Protein AF-A0A699VAQ2-F1 (afdb_monomer)

Structure (mmCIF, N/CA/C/O backbone):
data_AF-A0A699VAQ2-F1
#
_entry.id   AF-A0A699VAQ2-F1
#
loop_
_atom_site.group_PDB
_atom_site.id
_atom_site.type_symbol
_atom_site.label_atom_id
_atom_site.label_alt_id
_atom_site.label_comp_id
_atom_site.label_asym_id
_atom_site.label_entity_id
_atom_site.label_seq_id
_atom_site.pdbx_PDB_ins_code
_atom_site.Cartn_x
_atom_site.Cartn_y
_atom_site.Cartn_z
_atom_site.occupancy
_atom_site.B_iso_or_equiv
_atom_site.auth_seq_id
_atom_site.auth_comp_id
_atom_site.auth_asym_id
_atom_site.auth_atom_id
_atom_site.pdbx_PDB_model_num
ATOM 1 N N . ASN A 1 1 ? -11.174 28.078 -1.241 1.00 46.75 1 ASN A N 1
ATOM 2 C CA . ASN A 1 1 ? -11.664 26.882 -1.963 1.00 46.75 1 ASN A CA 1
ATOM 3 C C . ASN A 1 1 ? -10.698 25.719 -1.776 1.00 46.75 1 ASN A C 1
ATOM 5 O O . ASN A 1 1 ? -9.925 25.413 -2.671 1.00 46.75 1 ASN A O 1
ATOM 9 N N . LEU A 1 2 ? -10.702 25.098 -0.594 1.00 49.28 2 LEU A N 1
ATOM 10 C CA . LEU A 1 2 ? -9.974 23.852 -0.345 1.00 49.28 2 LEU A CA 1
ATOM 11 C C . LEU A 1 2 ? -10.984 22.723 -0.533 1.00 49.28 2 LEU A C 1
ATOM 13 O O . LEU A 1 2 ? -11.809 22.479 0.342 1.00 49.28 2 LEU A O 1
ATOM 17 N N . GLY A 1 3 ? -10.986 22.123 -1.724 1.00 42.88 3 GLY A N 1
ATOM 18 C CA . GLY A 1 3 ? -11.870 21.018 -2.079 1.00 42.88 3 GLY A CA 1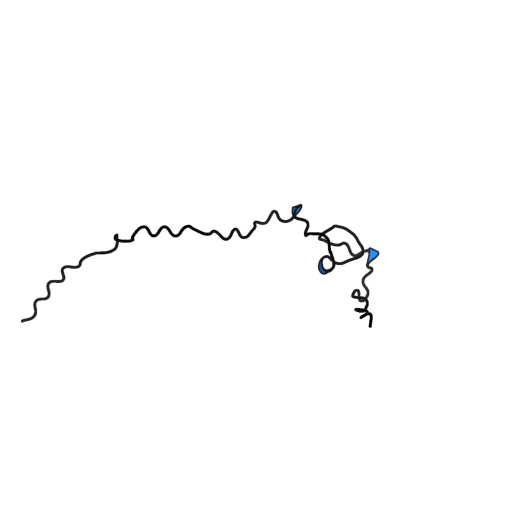
ATOM 19 C C . GLY A 1 3 ? -11.601 19.813 -1.185 1.00 42.88 3 GLY A C 1
ATOM 20 O O . GLY A 1 3 ? -10.732 18.989 -1.480 1.00 42.88 3 GLY A O 1
ATOM 21 N N . ALA A 1 4 ? -12.346 19.729 -0.083 1.00 49.91 4 ALA A N 1
ATOM 22 C CA . ALA A 1 4 ? -12.439 18.547 0.747 1.00 49.91 4 ALA A CA 1
ATOM 23 C C . ALA A 1 4 ? -13.052 17.433 -0.107 1.00 49.91 4 ALA A C 1
ATOM 25 O O . ALA A 1 4 ? -14.266 17.294 -0.228 1.00 49.91 4 ALA A O 1
ATOM 26 N N . ASN A 1 5 ? -12.181 16.653 -0.742 1.00 56.19 5 ASN A N 1
ATOM 27 C CA . ASN A 1 5 ? -12.536 15.332 -1.220 1.00 56.19 5 ASN A CA 1
ATOM 28 C C . ASN A 1 5 ? -12.939 14.559 0.041 1.00 56.19 5 ASN A C 1
ATOM 30 O O . ASN A 1 5 ? -12.064 14.224 0.840 1.00 56.19 5 ASN A O 1
ATOM 34 N N . GLY A 1 6 ? -14.249 14.400 0.260 1.00 55.28 6 GLY A N 1
ATOM 35 C CA . GLY A 1 6 ? -14.827 13.783 1.455 1.00 55.28 6 GLY A CA 1
ATOM 36 C C . GLY A 1 6 ? -14.189 12.430 1.797 1.00 55.28 6 GLY A C 1
ATOM 37 O O . GLY A 1 6 ? -13.523 11.830 0.946 1.00 55.28 6 GLY A O 1
ATOM 38 N N . PRO A 1 7 ? -14.350 11.948 3.042 1.00 55.41 7 PRO A N 1
ATOM 39 C CA . PRO A 1 7 ? -13.610 10.799 3.552 1.00 55.41 7 PRO A CA 1
ATOM 40 C C . PRO A 1 7 ? -13.842 9.588 2.642 1.00 55.41 7 PRO A C 1
ATOM 42 O O . PRO A 1 7 ? -14.925 9.011 2.608 1.00 55.41 7 PRO A O 1
ATOM 45 N N . LYS A 1 8 ? -12.811 9.198 1.882 1.00 60.78 8 LYS A N 1
ATOM 46 C CA . LYS A 1 8 ? -12.853 8.113 0.880 1.00 60.78 8 LYS A CA 1
ATOM 47 C C . LYS A 1 8 ? -13.021 6.716 1.500 1.00 60.78 8 LYS A C 1
ATOM 49 O O . LYS A 1 8 ? -12.947 5.716 0.789 1.00 60.78 8 LYS A O 1
ATOM 54 N N . SER A 1 9 ? -13.230 6.636 2.813 1.00 65.25 9 SER A N 1
ATOM 55 C CA . SER A 1 9 ? -13.401 5.408 3.581 1.00 65.25 9 SER A CA 1
ATOM 56 C C . SER A 1 9 ? -14.784 5.399 4.234 1.00 65.25 9 SER A C 1
ATOM 58 O O . SER A 1 9 ? -14.933 5.673 5.424 1.00 65.25 9 SER A O 1
ATOM 60 N N . MET A 1 10 ? -15.819 5.102 3.448 1.00 69.44 10 MET A N 1
ATOM 61 C CA . MET A 1 10 ? -17.147 4.770 3.973 1.00 69.44 10 MET A CA 1
ATOM 62 C C . MET A 1 10 ? -17.048 3.522 4.871 1.00 69.44 10 MET A C 1
ATOM 64 O O . MET A 1 10 ? -17.097 2.401 4.379 1.00 69.44 10 MET A O 1
ATOM 68 N N . GLY A 1 11 ? -16.855 3.707 6.179 1.00 78.25 11 GLY A N 1
ATOM 69 C CA . GLY A 1 11 ? -16.996 2.647 7.188 1.00 78.25 11 GLY A CA 1
ATOM 70 C C . GLY A 1 11 ? -15.828 1.666 7.354 1.00 78.25 11 GLY A C 1
ATOM 71 O O . GLY A 1 11 ? -15.940 0.741 8.154 1.00 78.25 11 GLY A O 1
ATOM 72 N N . TYR A 1 12 ? -14.704 1.852 6.658 1.00 81.31 12 TYR A N 1
ATOM 73 C CA . TYR A 1 12 ? -13.509 1.035 6.888 1.00 81.31 12 TYR A CA 1
ATOM 74 C C . TYR A 1 12 ? -12.660 1.601 8.025 1.00 81.31 12 TYR A C 1
ATOM 76 O O . TYR A 1 12 ? -12.315 2.783 8.034 1.00 81.31 12 TYR A O 1
ATOM 84 N N . ASP A 1 13 ? -12.267 0.731 8.953 1.00 89.69 13 ASP A N 1
ATOM 85 C CA . ASP A 1 13 ? -11.253 1.047 9.952 1.00 89.69 13 ASP A CA 1
ATOM 86 C C . ASP A 1 13 ? -9.883 1.170 9.269 1.00 89.69 13 ASP A C 1
ATOM 88 O O . ASP A 1 13 ? -9.192 0.180 9.018 1.00 89.69 13 ASP A O 1
ATOM 92 N N . MET A 1 14 ? -9.491 2.405 8.956 1.00 89.38 14 MET A N 1
ATOM 93 C CA . MET A 1 14 ? -8.236 2.712 8.266 1.00 89.38 14 MET A CA 1
ATOM 94 C C . MET A 1 14 ? -6.998 2.227 9.031 1.00 89.38 14 MET A C 1
ATOM 96 O O . MET A 1 14 ? -5.973 1.957 8.408 1.00 89.38 14 MET A O 1
ATOM 100 N N . SER A 1 15 ? -7.084 2.037 10.353 1.00 90.38 15 SER A N 1
ATOM 101 C CA . SER A 1 15 ? -5.985 1.465 11.143 1.00 90.38 15 SER A CA 1
ATOM 102 C C . SER A 1 15 ? -5.729 -0.015 10.821 1.00 90.38 15 SER A C 1
ATOM 104 O O . SER A 1 15 ? -4.633 -0.526 11.059 1.00 90.38 15 SER A O 1
ATOM 106 N N . LYS A 1 16 ? -6.716 -0.703 10.235 1.00 91.12 16 LYS A N 1
ATOM 107 C CA . LYS A 1 16 ? -6.630 -2.102 9.792 1.00 91.12 16 LYS A CA 1
ATOM 108 C C . LYS A 1 16 ? -6.331 -2.242 8.301 1.00 91.12 16 LYS A C 1
ATOM 110 O O . LYS A 1 16 ? -5.922 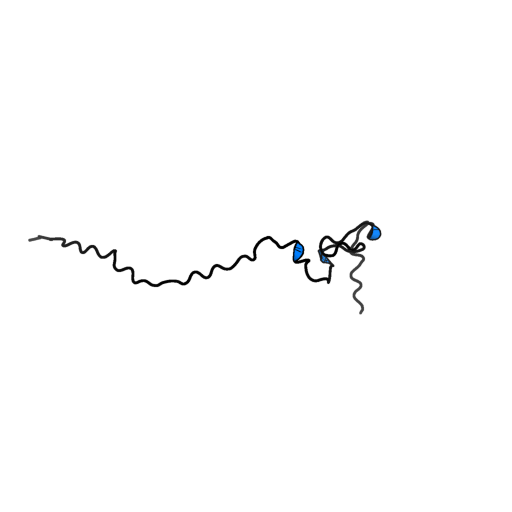-3.316 7.872 1.00 91.12 16 LYS A O 1
ATOM 115 N N . VAL A 1 17 ? -6.507 -1.182 7.515 1.00 92.25 17 VAL A N 1
ATOM 116 C CA . VAL A 1 17 ? -6.218 -1.192 6.076 1.00 92.25 17 VAL A CA 1
ATOM 117 C C . VAL A 1 17 ? -4.711 -1.113 5.861 1.00 92.25 17 VAL A C 1
ATOM 119 O O . VAL A 1 17 ? -4.111 -0.083 6.155 1.00 92.25 17 VAL A O 1
ATOM 122 N N . GLU A 1 18 ? -4.108 -2.174 5.325 1.00 94.19 18 GLU A N 1
ATOM 123 C CA . GLU A 1 18 ? -2.698 -2.216 4.922 1.00 94.19 18 GLU A CA 1
ATOM 124 C C . GLU A 1 18 ? -2.542 -2.003 3.410 1.00 94.19 18 GLU A C 1
ATOM 126 O O . GLU A 1 18 ? -3.215 -2.627 2.587 1.00 94.19 18 GLU A O 1
ATOM 131 N N . CYS A 1 19 ? -1.625 -1.118 3.030 1.00 93.00 19 CYS A N 1
ATOM 132 C CA . CYS A 1 19 ? -1.285 -0.876 1.640 1.00 93.00 19 CYS A CA 1
ATOM 133 C C . CYS A 1 19 ? -0.466 -2.036 1.060 1.00 93.00 19 CYS A C 1
ATOM 135 O O . CYS A 1 19 ? 0.666 -2.259 1.472 1.00 93.00 19 CYS A O 1
ATOM 137 N N . TYR A 1 20 ? -0.983 -2.702 0.023 1.00 90.06 20 TYR A N 1
ATOM 138 C CA . TYR A 1 20 ? -0.272 -3.779 -0.686 1.00 90.06 20 TYR A CA 1
ATOM 139 C C . TYR A 1 20 ? 1.062 -3.343 -1.320 1.00 90.06 20 TYR A C 1
ATOM 141 O O . TYR A 1 20 ? 1.922 -4.177 -1.574 1.00 90.06 20 TYR A O 1
ATOM 149 N N . ASN A 1 21 ? 1.233 -2.048 -1.607 1.00 89.81 21 ASN A N 1
ATOM 150 C CA . ASN A 1 21 ? 2.447 -1.547 -2.244 1.00 89.81 21 ASN A CA 1
ATOM 151 C C . ASN A 1 21 ? 3.600 -1.362 -1.245 1.00 89.81 21 ASN A C 1
ATOM 153 O O . ASN A 1 21 ? 4.705 -1.824 -1.483 1.00 89.81 21 ASN A O 1
ATOM 157 N N . CYS A 1 22 ? 3.356 -0.658 -0.137 1.00 91.31 22 CYS A N 1
ATOM 158 C CA . CYS A 1 22 ? 4.40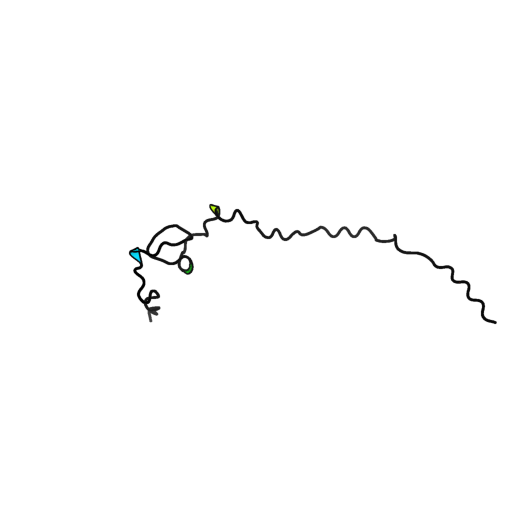8 -0.281 0.814 1.00 91.31 22 CYS A CA 1
ATOM 159 C C . CYS A 1 22 ? 4.278 -0.942 2.191 1.00 91.31 22 CYS A C 1
ATOM 161 O O . CYS A 1 22 ? 5.077 -0.642 3.077 1.00 91.31 22 CYS A O 1
ATOM 163 N N . HIS A 1 23 ? 3.271 -1.797 2.386 1.00 90.94 23 HIS A N 1
ATOM 164 C CA . HIS A 1 23 ? 3.010 -2.532 3.627 1.00 90.94 23 HIS A CA 1
ATOM 165 C C . HIS A 1 23 ? 2.824 -1.641 4.864 1.00 90.94 23 HIS A C 1
ATOM 167 O O . HIS A 1 23 ? 3.088 -2.030 5.999 1.00 90.94 23 HIS A O 1
ATOM 173 N N . ARG A 1 24 ? 2.359 -0.404 4.651 1.00 91.62 24 ARG A N 1
ATOM 174 C CA . ARG A 1 24 ? 1.990 0.525 5.725 1.00 91.62 24 ARG A CA 1
ATOM 175 C C . ARG A 1 24 ? 0.479 0.617 5.845 1.00 91.62 24 ARG A C 1
ATOM 177 O O . ARG A 1 24 ? -0.232 0.633 4.841 1.00 91.62 24 ARG A O 1
ATOM 184 N N . LYS A 1 25 ? 0.004 0.718 7.084 1.00 93.88 25 LYS A N 1
ATOM 185 C CA . LYS A 1 25 ? -1.415 0.896 7.394 1.00 93.88 25 LYS A CA 1
ATOM 186 C C . LYS A 1 25 ? -1.901 2.317 7.089 1.00 93.88 25 LYS A C 1
ATOM 188 O O . LYS A 1 25 ? -1.093 3.223 6.878 1.00 93.88 25 LYS A O 1
ATOM 193 N N . GLY A 1 26 ? -3.216 2.518 7.070 1.00 92.31 26 GLY A N 1
ATOM 194 C CA . GLY A 1 26 ? -3.831 3.845 6.977 1.00 92.31 26 GLY A CA 1
ATOM 195 C C . GLY A 1 26 ? -4.189 4.310 5.569 1.00 92.31 26 GLY A C 1
ATOM 196 O O . GLY A 1 26 ? -4.708 5.413 5.436 1.00 92.31 26 GLY A O 1
ATOM 197 N N . HIS A 1 27 ? -3.943 3.512 4.523 1.00 92.69 27 HIS A N 1
ATOM 198 C CA . HIS A 1 27 ? -4.346 3.849 3.152 1.00 92.69 27 HIS A CA 1
ATOM 199 C C . HIS A 1 27 ? -4.446 2.617 2.247 1.00 92.69 27 HIS A C 1
ATOM 201 O O . HIS A 1 27 ? -3.766 1.611 2.450 1.00 92.69 27 HIS A O 1
ATOM 207 N N . PHE A 1 28 ? -5.263 2.722 1.199 1.00 91.88 28 PHE A N 1
ATOM 208 C CA . PHE A 1 28 ? -5.322 1.722 0.134 1.00 91.88 28 PHE A CA 1
ATOM 209 C C . PHE A 1 28 ? -4.139 1.866 -0.832 1.00 91.88 28 PHE A C 1
ATOM 211 O O . PHE A 1 28 ? -3.613 2.960 -1.031 1.00 91.88 28 PHE A O 1
ATOM 218 N N . ALA A 1 29 ? -3.785 0.788 -1.541 1.00 91.00 29 ALA A N 1
ATOM 219 C CA . ALA A 1 29 ? -2.706 0.812 -2.536 1.00 91.00 29 ALA A CA 1
ATOM 220 C C . ALA A 1 29 ? -2.893 1.887 -3.627 1.00 91.00 29 ALA A C 1
ATOM 222 O O . ALA A 1 29 ? -1.915 2.481 -4.069 1.00 91.00 29 ALA A O 1
ATOM 223 N N . ARG A 1 30 ? -4.145 2.200 -4.000 1.00 88.50 30 ARG A N 1
ATOM 224 C CA . ARG A 1 30 ? -4.490 3.261 -4.969 1.00 88.50 30 ARG A CA 1
ATOM 225 C C . ARG A 1 30 ? -4.130 4.684 -4.515 1.00 88.50 30 ARG A C 1
ATOM 227 O O . ARG A 1 30 ? -4.076 5.587 -5.337 1.00 88.50 30 ARG A O 1
ATOM 234 N N . GLU A 1 31 ? -3.929 4.891 -3.216 1.00 90.31 31 GLU A N 1
ATOM 235 C CA . GLU A 1 31 ? -3.569 6.183 -2.612 1.00 90.31 31 GLU A CA 1
ATOM 236 C C . GLU A 1 31 ? -2.074 6.259 -2.263 1.00 90.31 31 GLU A C 1
ATOM 238 O O . GLU A 1 31 ? -1.592 7.286 -1.781 1.00 90.31 31 GLU A O 1
ATOM 243 N N . CYS A 1 32 ? -1.327 5.176 -2.497 1.00 91.12 32 CYS A N 1
ATOM 244 C CA . CYS A 1 32 ? 0.081 5.095 -2.156 1.00 91.12 32 CYS A CA 1
ATOM 245 C C . CYS A 1 32 ? 0.917 5.998 -3.069 1.00 91.12 32 CYS A C 1
ATOM 247 O O . CYS A 1 32 ? 0.895 5.854 -4.288 1.00 91.12 32 CYS A O 1
ATOM 249 N N . ARG A 1 33 ? 1.691 6.907 -2.467 1.00 88.50 33 ARG A N 1
ATOM 250 C CA . ARG A 1 33 ? 2.637 7.780 -3.184 1.00 88.50 33 ARG A CA 1
ATOM 251 C C . ARG A 1 33 ? 4.033 7.178 -3.326 1.00 88.50 33 ARG A C 1
ATOM 253 O O . ARG A 1 33 ? 4.882 7.767 -3.985 1.00 88.50 33 ARG A O 1
ATOM 260 N N . SER A 1 34 ? 4.294 6.046 -2.674 1.00 83.31 34 SER A N 1
ATOM 261 C CA . SER A 1 34 ? 5.567 5.348 -2.823 1.00 83.31 34 SER A CA 1
ATOM 262 C C . SER A 1 34 ? 5.673 4.765 -4.234 1.00 83.31 34 SER A C 1
ATOM 264 O O . SER A 1 34 ? 4.66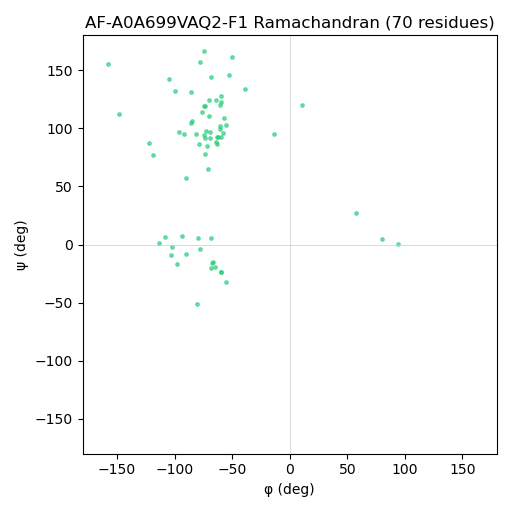1 4.292 -4.762 1.00 83.31 34 SER A O 1
ATOM 266 N N . PRO A 1 35 ? 6.877 4.752 -4.837 1.00 80.62 35 PRO A N 1
ATOM 267 C CA . PRO A 1 35 ? 7.104 4.011 -6.071 1.00 80.62 35 PRO A CA 1
ATOM 268 C C . PRO A 1 35 ? 6.640 2.564 -5.887 1.00 80.62 35 PRO A C 1
ATOM 270 O O . PRO A 1 35 ? 6.689 2.020 -4.780 1.00 80.62 35 PRO A O 1
ATOM 273 N N . LYS A 1 36 ? 6.110 1.966 -6.956 1.00 74.38 36 LYS A N 1
ATOM 274 C CA . LYS A 1 36 ? 5.594 0.599 -6.901 1.00 74.38 36 LYS A CA 1
ATOM 275 C C . LYS A 1 36 ? 6.731 -0.339 -6.487 1.00 74.38 36 LYS A C 1
ATOM 277 O O . LYS A 1 36 ? 7.796 -0.258 -7.093 1.00 74.38 36 LYS A O 1
ATOM 282 N N . ASP A 1 37 ? 6.534 -1.166 -5.460 1.00 69.00 37 ASP A N 1
ATOM 283 C CA . ASP A 1 37 ? 7.558 -2.084 -4.957 1.00 69.00 37 ASP A CA 1
ATOM 284 C C . ASP A 1 37 ? 7.950 -3.050 -6.083 1.00 69.00 37 ASP A C 1
ATOM 286 O O . ASP A 1 37 ? 7.245 -4.008 -6.414 1.00 69.00 37 ASP A O 1
ATOM 290 N N . SER A 1 38 ? 9.077 -2.745 -6.724 1.00 64.25 38 SER A N 1
ATOM 291 C CA . SER A 1 38 ? 9.614 -3.486 -7.859 1.00 64.25 38 SER A CA 1
ATOM 292 C C . SER A 1 38 ? 10.052 -4.896 -7.467 1.00 64.25 38 SER A C 1
ATOM 294 O O . SER A 1 38 ? 10.171 -5.750 -8.341 1.00 64.25 38 SER A O 1
ATOM 296 N N . ARG A 1 39 ? 10.205 -5.192 -6.165 1.00 62.78 39 ARG A N 1
ATOM 297 C CA . ARG A 1 39 ? 10.623 -6.513 -5.663 1.00 62.78 39 ARG A CA 1
ATOM 298 C C . ARG A 1 39 ? 9.580 -7.605 -5.901 1.00 62.78 39 ARG A C 1
ATOM 300 O O . ARG A 1 39 ? 9.902 -8.784 -5.801 1.00 62.78 39 ARG A O 1
ATOM 307 N N . ARG A 1 40 ? 8.331 -7.236 -6.209 1.00 59.00 40 ARG A N 1
ATOM 308 C CA . ARG A 1 40 ? 7.244 -8.169 -6.572 1.00 59.00 40 ARG A CA 1
ATOM 309 C C . ARG A 1 40 ? 6.955 -8.197 -8.075 1.00 59.00 40 ARG A C 1
ATOM 311 O O . ARG A 1 40 ? 6.240 -9.082 -8.531 1.00 59.00 40 ARG A O 1
ATOM 318 N N . ASN A 1 41 ? 7.553 -7.291 -8.850 1.00 55.00 41 ASN A N 1
ATOM 319 C CA . ASN A 1 41 ? 7.490 -7.280 -10.310 1.00 55.00 41 ASN A CA 1
ATOM 320 C C . ASN A 1 41 ? 8.655 -8.098 -10.900 1.00 55.00 41 ASN A C 1
ATOM 322 O O . ASN A 1 41 ? 9.444 -7.619 -11.704 1.00 55.00 41 ASN A O 1
ATOM 326 N N . GLY A 1 42 ? 8.741 -9.370 -10.506 1.00 54.50 42 GLY A N 1
ATOM 327 C CA . GLY A 1 42 ? 9.461 -10.397 -11.270 1.00 54.50 42 GLY A CA 1
ATOM 328 C C . GLY A 1 42 ? 8.643 -10.935 -12.454 1.00 54.50 42 GLY A C 1
ATOM 329 O O . GLY A 1 42 ? 9.059 -11.880 -13.112 1.00 54.50 42 GLY A O 1
ATOM 330 N N . ALA A 1 43 ? 7.466 -10.366 -12.726 1.00 56.12 43 ALA A N 1
ATOM 331 C CA . ALA A 1 43 ? 6.717 -10.626 -13.944 1.00 56.12 43 ALA A CA 1
ATOM 332 C C . ALA A 1 43 ? 7.138 -9.582 -14.976 1.00 56.12 43 ALA A C 1
ATOM 334 O O . ALA A 1 43 ? 6.672 -8.446 -14.934 1.00 56.12 43 ALA A O 1
ATOM 335 N N . ALA A 1 44 ? 8.101 -10.006 -15.796 1.00 57.00 44 ALA A N 1
ATOM 336 C CA . ALA A 1 44 ? 8.501 -9.487 -17.092 1.00 57.00 44 ALA A CA 1
ATOM 337 C C . ALA A 1 44 ? 7.879 -8.135 -17.472 1.00 57.00 44 ALA A C 1
ATOM 339 O O . ALA A 1 44 ? 6.671 -8.029 -17.699 1.00 57.00 44 ALA A O 1
ATOM 340 N N . GLU A 1 45 ? 8.735 -7.132 -17.693 1.00 57.03 45 GLU A N 1
ATOM 341 C CA . GLU A 1 45 ? 8.430 -6.185 -18.761 1.00 57.03 45 GLU A CA 1
ATOM 342 C C . GLU A 1 45 ? 7.827 -6.975 -19.933 1.00 57.03 45 GLU A C 1
ATOM 344 O O . GLU A 1 45 ? 8.397 -8.011 -20.307 1.00 57.03 45 GLU A O 1
ATOM 349 N N . PRO A 1 46 ? 6.718 -6.535 -20.550 1.00 59.91 46 PRO A N 1
ATOM 350 C CA . PRO A 1 46 ? 6.481 -6.919 -21.919 1.00 59.91 46 PRO A CA 1
ATOM 351 C C . PRO A 1 46 ? 7.644 -6.284 -22.672 1.00 59.91 46 PRO A C 1
ATOM 353 O O . PRO A 1 46 ? 7.558 -5.137 -23.108 1.00 59.91 46 PRO A O 1
ATOM 356 N N . GLN A 1 47 ? 8.767 -7.003 -22.744 1.00 58.50 47 GLN A N 1
ATOM 357 C CA . GLN A 1 47 ? 9.831 -6.690 -23.661 1.00 58.50 47 GLN A CA 1
ATOM 358 C C . GLN A 1 47 ? 9.121 -6.685 -24.995 1.00 58.50 47 GLN A C 1
ATOM 360 O O . GLN A 1 47 ? 8.720 -7.733 -25.509 1.00 58.50 47 GLN A O 1
ATOM 365 N N . ARG A 1 48 ? 8.853 -5.482 -25.500 1.00 63.97 48 ARG A N 1
ATOM 366 C CA . ARG A 1 48 ? 8.464 -5.289 -26.879 1.00 63.97 48 ARG A CA 1
ATOM 367 C C . ARG A 1 48 ? 9.627 -5.883 -27.647 1.00 63.97 48 ARG A C 1
ATOM 369 O O . ARG A 1 48 ? 10.677 -5.262 -27.763 1.00 63.97 48 ARG A O 1
ATOM 376 N N . ARG A 1 49 ? 9.477 -7.150 -28.038 1.00 64.25 49 ARG A N 1
ATOM 377 C CA . ARG A 1 49 ? 10.413 -7.855 -28.894 1.00 64.25 49 ARG A CA 1
ATOM 378 C C . ARG A 1 49 ? 10.355 -7.117 -30.216 1.00 64.25 49 ARG A C 1
ATOM 380 O O . ARG A 1 49 ? 9.536 -7.432 -31.072 1.00 64.25 49 ARG A O 1
ATOM 387 N N . THR A 1 50 ? 11.181 -6.091 -30.351 1.00 65.00 50 THR A N 1
ATOM 388 C CA . THR A 1 50 ? 11.521 -5.554 -31.656 1.00 65.00 50 THR A CA 1
ATOM 389 C C . THR A 1 50 ? 12.377 -6.627 -32.308 1.00 65.00 50 THR A C 1
ATOM 391 O O . THR A 1 50 ? 13.578 -6.712 -32.074 1.00 65.00 50 THR A O 1
ATOM 394 N N . VAL A 1 51 ? 11.720 -7.523 -33.041 1.00 65.69 51 VAL A N 1
ATOM 395 C CA . VAL A 1 51 ? 12.387 -8.405 -33.994 1.00 65.69 51 VAL A CA 1
ATOM 396 C C . VAL A 1 51 ? 12.996 -7.512 -35.078 1.00 65.69 51 VAL A C 1
ATOM 398 O O . VAL A 1 51 ? 12.263 -6.712 -35.665 1.00 65.69 51 VAL A O 1
ATOM 401 N N . PRO A 1 52 ? 14.311 -7.585 -35.343 1.00 66.31 52 PRO A N 1
ATOM 402 C CA . PRO A 1 52 ? 14.866 -6.981 -36.541 1.00 66.31 52 PRO A CA 1
ATOM 403 C C . PRO A 1 52 ? 14.186 -7.648 -37.734 1.00 66.31 52 PRO A C 1
ATOM 405 O O . PRO A 1 52 ? 14.191 -8.874 -37.850 1.00 66.31 52 PRO A O 1
ATOM 408 N N . ILE A 1 53 ? 13.544 -6.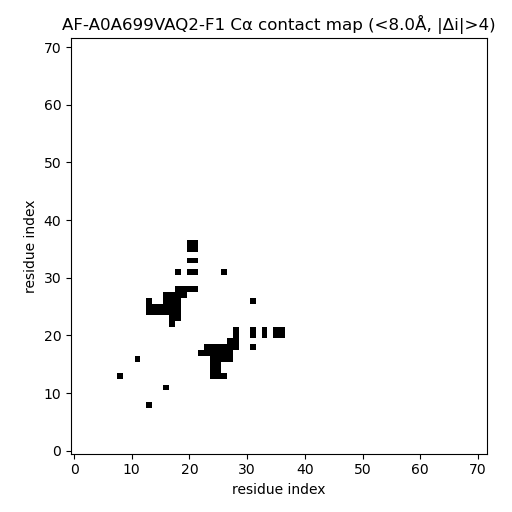853 -38.586 1.00 65.12 53 ILE A N 1
ATOM 409 C CA . ILE A 1 53 ? 13.011 -7.355 -39.845 1.00 65.12 53 ILE A CA 1
ATOM 410 C C . ILE A 1 53 ? 14.224 -7.548 -40.758 1.00 65.12 53 ILE A C 1
ATOM 412 O O . ILE A 1 53 ? 14.746 -6.609 -41.352 1.00 65.12 53 ILE A O 1
ATOM 4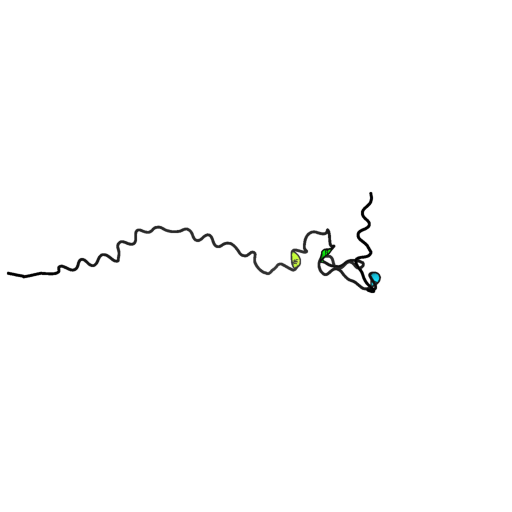16 N N . GLU A 1 54 ? 14.771 -8.760 -40.791 1.00 59.31 54 GLU A N 1
ATOM 417 C CA . GLU A 1 54 ? 15.748 -9.089 -41.818 1.00 59.31 54 GLU A CA 1
ATOM 418 C C . GLU A 1 54 ? 14.973 -9.234 -43.122 1.00 59.31 54 GLU A C 1
ATOM 420 O O . GLU A 1 54 ? 14.353 -10.261 -43.395 1.00 59.31 54 GLU A O 1
ATOM 425 N N . THR A 1 55 ? 14.967 -8.176 -43.935 1.00 61.38 55 THR A N 1
ATOM 426 C CA . THR A 1 55 ? 14.543 -8.251 -45.335 1.00 61.38 55 THR A CA 1
ATOM 427 C C . THR A 1 55 ? 15.603 -9.015 -46.121 1.00 61.38 55 THR A C 1
ATOM 429 O O . THR A 1 55 ? 16.279 -8.463 -46.986 1.00 61.38 55 THR A O 1
ATOM 432 N N . SER A 1 56 ? 15.777 -10.295 -45.801 1.00 62.84 56 SER A N 1
ATOM 433 C CA . SER A 1 56 ? 16.451 -11.225 -46.689 1.00 62.84 56 SER A CA 1
ATOM 434 C C . SER A 1 56 ? 15.474 -11.503 -47.822 1.00 62.84 56 SER A C 1
ATOM 436 O O . SER A 1 56 ? 14.549 -12.307 -47.703 1.00 62.84 56 SER A O 1
ATOM 438 N N . THR A 1 57 ? 15.611 -10.685 -48.867 1.00 62.75 57 THR A N 1
ATOM 439 C CA . THR A 1 57 ? 15.071 -10.846 -50.220 1.00 62.75 57 THR A CA 1
ATOM 440 C C . THR A 1 57 ? 14.555 -12.258 -50.474 1.00 62.75 57 THR A C 1
ATOM 442 O O . THR A 1 57 ? 15.306 -13.172 -50.817 1.00 62.75 57 THR A O 1
ATOM 445 N N . SER A 1 58 ? 13.249 -12.429 -50.281 1.00 60.09 58 SER A N 1
ATOM 446 C CA . SER A 1 58 ? 12.541 -13.676 -50.534 1.00 60.09 58 SER A CA 1
ATOM 447 C C . SER A 1 58 ? 12.399 -13.873 -52.043 1.00 60.09 58 SER A C 1
ATOM 449 O O . SER A 1 58 ? 11.346 -13.621 -52.612 1.00 60.09 58 SER A O 1
ATOM 451 N N . ASN A 1 59 ? 13.475 -14.313 -52.698 1.00 61.53 59 ASN A N 1
ATOM 452 C CA . ASN A 1 59 ? 13.473 -14.700 -54.114 1.00 61.53 59 ASN A CA 1
ATOM 453 C C . ASN A 1 59 ? 13.244 -16.210 -54.317 1.00 61.53 59 ASN A C 1
ATOM 455 O O . ASN A 1 59 ? 13.323 -16.705 -55.435 1.00 61.53 59 ASN A O 1
ATOM 459 N N . ALA A 1 60 ? 12.931 -16.956 -53.256 1.00 64.25 60 ALA A N 1
ATOM 460 C CA . ALA A 1 60 ? 12.790 -18.412 -53.318 1.00 64.25 60 ALA A CA 1
ATOM 461 C C . ALA A 1 60 ? 11.456 -18.908 -53.917 1.00 64.25 60 ALA A C 1
ATOM 463 O O . ALA A 1 60 ? 11.283 -20.113 -54.064 1.00 64.25 60 ALA A O 1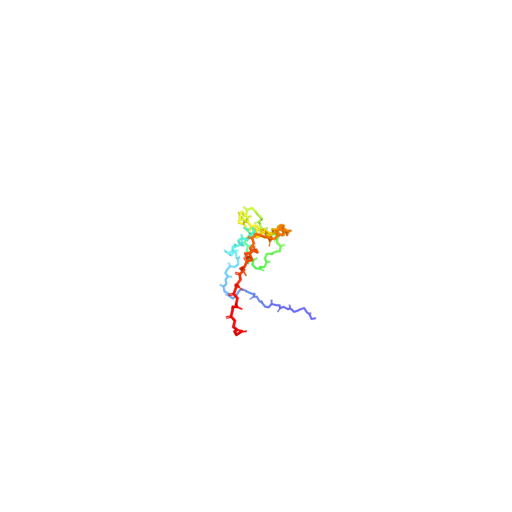
ATOM 464 N N . LEU A 1 61 ? 10.509 -18.019 -54.252 1.00 68.19 61 LEU A N 1
ATOM 465 C CA . LEU A 1 61 ? 9.164 -18.410 -54.711 1.00 68.19 61 LEU A CA 1
ATOM 466 C C . LEU A 1 61 ? 8.902 -18.164 -56.205 1.00 68.19 61 LEU A C 1
ATOM 468 O O . LEU A 1 61 ? 7.773 -18.344 -56.657 1.00 68.19 61 LEU A O 1
ATOM 472 N N . VAL A 1 62 ? 9.902 -17.756 -56.992 1.00 61.22 62 VAL A N 1
ATOM 473 C CA . VAL A 1 62 ? 9.719 -17.618 -58.445 1.00 61.22 62 VAL A CA 1
ATOM 474 C C . VAL A 1 62 ? 9.811 -19.004 -59.085 1.00 61.22 62 VAL A C 1
ATOM 476 O O . VAL A 1 62 ? 10.874 -19.439 -59.517 1.00 61.22 62 VAL A O 1
ATOM 479 N N . SER A 1 63 ? 8.685 -19.713 -59.142 1.00 69.94 63 SER A N 1
ATOM 480 C CA . SER A 1 63 ? 8.511 -20.808 -60.095 1.00 69.94 63 SER A CA 1
ATOM 481 C C . SER A 1 63 ? 8.020 -20.194 -61.405 1.00 69.94 63 SER A C 1
ATOM 483 O O . SER A 1 63 ? 6.875 -19.756 -61.498 1.00 69.94 63 SER A O 1
ATOM 485 N N . GLN A 1 64 ? 8.909 -20.084 -62.397 1.00 69.44 64 GLN A N 1
ATOM 486 C CA . GLN A 1 64 ? 8.505 -19.765 -63.766 1.00 69.44 64 GLN A CA 1
ATOM 487 C C . GLN A 1 64 ? 7.773 -20.988 -64.318 1.00 69.44 64 GLN A C 1
ATOM 489 O O . GLN A 1 64 ? 8.372 -22.046 -64.502 1.00 69.44 64 GLN A O 1
ATOM 494 N N . CYS A 1 65 ? 6.465 -20.866 -64.521 1.00 69.31 65 CYS A N 1
ATOM 495 C CA . CYS A 1 65 ? 5.714 -21.832 -65.300 1.00 69.31 65 CYS A CA 1
ATOM 496 C C . CYS A 1 65 ? 5.822 -21.451 -66.782 1.00 69.31 65 CYS A C 1
ATOM 498 O O . CYS A 1 65 ? 5.200 -20.492 -67.236 1.00 69.31 65 CYS A O 1
ATOM 500 N N . ASP A 1 66 ? 6.603 -22.215 -67.547 1.00 68.44 66 ASP A N 1
ATOM 501 C CA . ASP A 1 66 ? 6.574 -22.166 -69.009 1.00 68.44 66 ASP A CA 1
ATOM 502 C C . ASP A 1 66 ? 5.267 -22.807 -69.498 1.00 68.44 66 ASP A C 1
ATOM 504 O O . ASP A 1 66 ? 5.174 -24.005 -69.772 1.00 68.44 66 ASP A O 1
ATOM 508 N N . GLY A 1 67 ? 4.204 -22.006 -69.532 1.00 62.94 67 GLY A N 1
ATOM 509 C CA . GLY A 1 67 ? 2.911 -22.403 -70.073 1.00 62.94 67 GLY A CA 1
ATOM 510 C C . GLY A 1 67 ? 2.906 -22.286 -71.591 1.00 62.94 67 GLY A C 1
ATOM 511 O O . GLY A 1 67 ? 2.634 -21.214 -72.127 1.00 62.94 67 GLY A O 1
ATOM 512 N N . VAL A 1 68 ? 3.178 -23.393 -72.287 1.00 64.50 68 VAL A N 1
ATOM 513 C CA . VAL A 1 68 ? 2.909 -23.510 -73.725 1.00 64.50 68 VAL A CA 1
ATOM 514 C C . VAL A 1 68 ? 1.400 -23.336 -73.952 1.00 64.50 68 VAL A 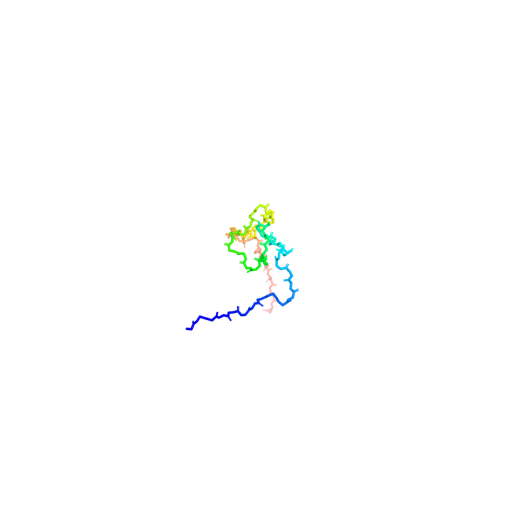C 1
ATOM 516 O O . VAL A 1 68 ? 0.580 -24.071 -73.403 1.00 64.50 68 VAL A O 1
ATOM 519 N N . GLY A 1 69 ? 1.029 -22.323 -74.731 1.00 63.28 69 GLY A N 1
ATOM 520 C CA . GLY A 1 69 ? -0.350 -22.031 -75.110 1.00 63.28 69 GLY A CA 1
ATOM 521 C C . GLY A 1 69 ? -0.470 -22.025 -76.624 1.00 63.28 69 GLY A C 1
ATOM 522 O O . GLY A 1 69 ? -0.317 -20.985 -77.254 1.00 63.28 69 GLY A O 1
ATOM 523 N N . SER A 1 70 ? -0.710 -23.200 -77.203 1.00 69.19 70 SER A N 1
ATOM 524 C CA . SER A 1 70 ? -1.166 -23.345 -78.585 1.00 69.19 70 SER A CA 1
ATOM 525 C C . SER A 1 70 ? -2.634 -22.944 -78.653 1.00 69.19 70 SER A C 1
ATOM 527 O O . SER A 1 70 ? -3.445 -23.598 -78.007 1.00 69.19 70 SER A O 1
ATOM 529 N N . TYR A 1 71 ? -2.965 -21.913 -79.436 1.00 68.94 71 TYR A N 1
ATOM 530 C CA . TYR A 1 71 ? -4.301 -21.734 -80.006 1.00 68.94 71 TYR A CA 1
ATOM 531 C C . TYR A 1 71 ? -4.210 -21.039 -81.373 1.00 68.94 71 TYR A C 1
ATOM 533 O O . TYR A 1 71 ? -3.891 -19.854 -81.442 1.00 68.94 71 TYR A O 1
ATOM 541 N N . TYR A 1 72 ? -4.563 -21.839 -82.390 1.00 59.94 72 TYR A N 1
ATOM 542 C CA . TYR A 1 72 ? -4.737 -21.596 -83.834 1.00 59.94 72 TYR A CA 1
ATOM 543 C C . TYR A 1 72 ? -3.488 -21.278 -84.661 1.00 59.94 72 TYR A C 1
ATOM 545 O O . TYR A 1 72 ? -2.900 -20.188 -84.506 1.00 59.94 72 TYR A O 1
#

Secondary structure (DSSP, 8-state):
-------S-SS--TTT-B-TTT--BSS-GGG--SPP-GGG--S----------------TT-----------

Organism: Tanacetum cinerariifolium (NCBI:txid118510)

Mean predicted aligned error: 18.92 Å

InterPro domains:
  IPR001878 Zinc finger, CCHC-type [PF00098] (18-33)
  IPR001878 Zinc finger, CCHC-type [PS50158] (19-34)
  IPR001878 Zinc finger, CCHC-type [SM00343] (18-34)
  IPR036875 Zinc finger, CCHC-type superfamily [SSF57756] (5-41)

Foldseek 3Di:
DPPCPDDPDPPDPQQPDAEPQPRDTRDYVVPDPDDGNCVPVPPDDPPPPPDPPPPPPPPVPPDDDPDDDDDD

Nearest PDB structures (foldseek):
  1aaf-assembly1_A  TM=5.350E-01  e=1.404E-01  HIV-1 M:B_MN
  2ihx-assembly1_A  TM=4.640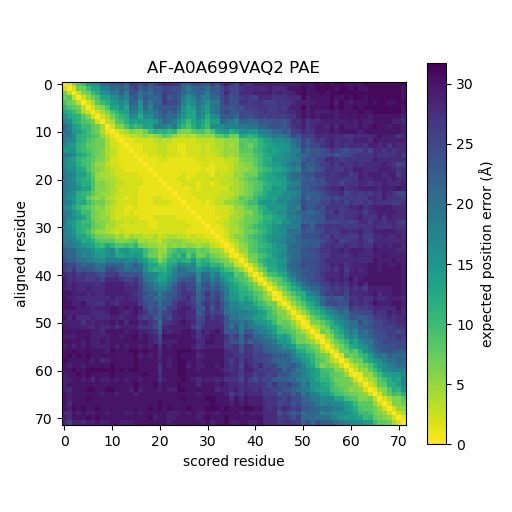E-01  e=3.407E-01  Rous sarcoma virus
  6exn-assembly1_c  TM=5.083E-01  e=1.576E+00  Saccharomyces cerevisiae S288C
  2ms0-assembly1_A  TM=1.894E-01  e=1.295E-01  Murine leukemia virus

Solvent-accessible surface area (backbone atoms only — not comparable to full-atom values): 5270 Å² total; per-residue (Å²): 139,82,83,74,77,65,81,91,56,87,86,58,65,42,84,75,34,59,11,83,55,79,73,42,60,60,41,54,51,93,71,55,86,65,77,75,53,60,89,75,57,78,69,66,76,84,70,78,76,78,70,81,82,75,84,69,78,82,70,87,76,78,74,82,76,86,73,86,78,90,78,134

Sequence (72 aa):
NLGANGPKSMGYDMSKVECYNCHRKGHFARECRSPKDSRRNGAAEPQRRTVPIETSTSNALVSQCDGVGSYY

Radius of gyration: 31.61 Å; Cα contacts (8 Å, |Δi|>4): 39; chains: 1; bounding box: 34×50×95 Å

pLDDT: mean 71.3, std 14.46, range [42.88, 94.19]